Protein AF-A0A975MRF4-F1 (afdb_monomer)

Mean predicted aligned error: 9.63 Å

Radius of gyration: 14.18 Å; Cα contacts (8 Å, |Δi|>4): 37; chains: 1; bounding box: 35×28×32 Å

Sequence (40 aa):
MGCRIFSVLRLIASIHYNRRKVYIRNILTHAEYDRNNWKN

Solvent-accessible surface area (backbone atoms only — not comparable to full-atom values): 2802 Å² total; per-residue (Å²): 136,84,84,77,77,78,88,41,77,46,78,47,64,51,75,40,74,93,73,76,44,74,44,79,75,48,82,33,42,60,81,57,58,73,66,68,68,88,82,120

Organism: NCBI:txid1173101

Structure (mmCIF, N/CA/C/O backbone):
data_AF-A0A975MRF4-F1
#
_entry.id   AF-A0A975MRF4-F1
#
loop_
_atom_site.group_PDB
_atom_site.id
_atom_site.type_symbol
_atom_site.label_atom_id
_atom_site.label_alt_id
_atom_site.label_comp_id
_atom_site.label_asym_id
_atom_site.label_entity_id
_atom_site.label_seq_id
_atom_site.pdbx_PDB_ins_code
_atom_site.Cartn_x
_atom_site.Cartn_y
_atom_site.Cartn_z
_atom_site.occupancy
_atom_site.B_iso_or_equiv
_atom_site.auth_seq_id
_atom_site.auth_comp_id
_atom_site.auth_asym_id
_atom_site.auth_atom_id
_atom_site.pdbx_PDB_model_num
ATOM 1 N N . MET A 1 1 ? 18.312 15.976 -18.439 1.00 45.66 1 MET A N 1
ATOM 2 C CA . MET A 1 1 ? 18.143 14.854 -17.487 1.00 45.66 1 MET A CA 1
ATOM 3 C C . MET A 1 1 ? 16.742 14.928 -16.901 1.00 45.66 1 MET A C 1
ATOM 5 O O . MET A 1 1 ? 16.519 15.648 -15.939 1.00 45.66 1 MET A O 1
ATOM 9 N N . GLY A 1 2 ? 15.772 14.288 -17.557 1.00 48.75 2 GLY A N 1
ATOM 10 C CA . GLY A 1 2 ? 14.375 14.301 -17.119 1.00 48.75 2 GLY A CA 1
ATOM 11 C C . GLY A 1 2 ? 14.159 13.302 -15.987 1.00 48.75 2 GLY A C 1
ATOM 12 O O . GLY A 1 2 ? 14.338 12.103 -16.182 1.00 48.75 2 GLY A O 1
ATOM 13 N N . CYS A 1 3 ? 13.801 13.808 -14.810 1.00 50.69 3 CYS A N 1
ATOM 14 C CA . CYS A 1 3 ? 13.417 13.024 -13.644 1.00 50.69 3 CYS A CA 1
ATOM 15 C C . CYS A 1 3 ? 12.155 12.205 -13.962 1.00 50.69 3 CYS A C 1
ATOM 17 O O . CYS A 1 3 ? 11.063 12.756 -14.100 1.00 50.69 3 CYS A O 1
ATOM 19 N N . ARG A 1 4 ? 12.299 10.884 -14.112 1.00 57.44 4 ARG A N 1
ATOM 20 C CA . ARG A 1 4 ? 11.171 9.966 -14.293 1.00 57.44 4 ARG A CA 1
ATOM 21 C C . ARG A 1 4 ? 10.730 9.498 -12.909 1.00 57.44 4 ARG A C 1
ATOM 23 O O . ARG A 1 4 ? 11.251 8.532 -12.367 1.00 57.44 4 ARG A O 1
ATOM 30 N N . ILE A 1 5 ? 9.798 10.238 -12.324 1.00 57.44 5 ILE A N 1
ATOM 31 C CA . ILE A 1 5 ? 9.035 9.840 -11.137 1.00 57.44 5 ILE A CA 1
ATOM 32 C C . ILE A 1 5 ? 8.388 8.470 -11.395 1.00 57.44 5 ILE A C 1
ATOM 34 O O . ILE A 1 5 ? 7.414 8.355 -12.139 1.00 57.44 5 ILE A O 1
ATOM 38 N N . PHE A 1 6 ? 8.953 7.419 -10.798 1.00 51.44 6 PHE A N 1
ATOM 39 C CA . PHE A 1 6 ? 8.412 6.061 -10.799 1.00 51.44 6 PHE A CA 1
ATOM 40 C C . PHE A 1 6 ? 7.142 6.012 -9.932 1.00 51.44 6 PHE A C 1
ATOM 4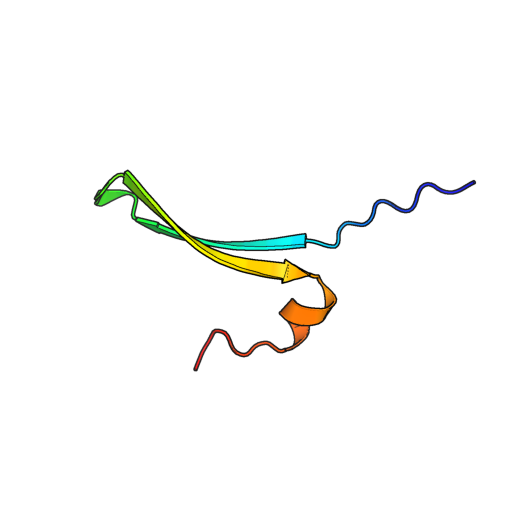2 O O . PHE A 1 6 ? 7.162 5.540 -8.798 1.00 51.44 6 PHE A O 1
ATOM 49 N N . SER A 1 7 ? 6.010 6.496 -10.451 1.00 57.00 7 SER A N 1
ATOM 50 C CA . SER A 1 7 ? 4.689 6.188 -9.880 1.00 57.00 7 SER A CA 1
ATOM 51 C C . SER A 1 7 ? 4.352 4.720 -10.161 1.00 57.00 7 SER A C 1
ATOM 53 O O . SER A 1 7 ? 3.603 4.408 -11.080 1.00 57.00 7 SER A O 1
ATOM 55 N N . VAL A 1 8 ? 4.978 3.800 -9.422 1.00 62.66 8 VAL A N 1
ATOM 56 C CA . VAL A 1 8 ? 4.931 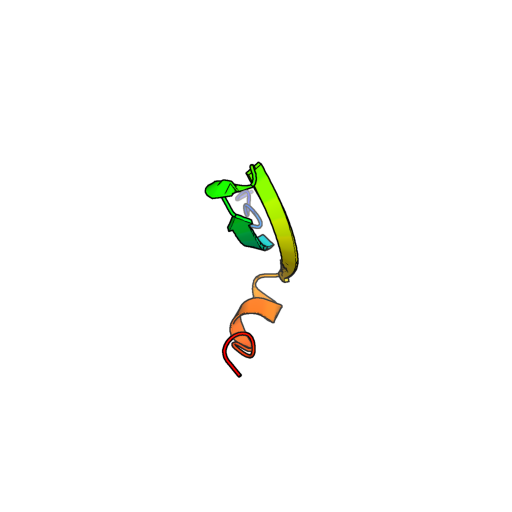2.352 -9.702 1.00 62.66 8 VAL A CA 1
ATOM 57 C C . VAL A 1 8 ? 4.248 1.552 -8.594 1.00 62.66 8 VAL A C 1
ATOM 59 O O . VAL A 1 8 ? 4.210 0.336 -8.682 1.00 62.66 8 VAL A O 1
ATOM 62 N N . LEU A 1 9 ? 3.646 2.171 -7.577 1.00 67.94 9 LEU A N 1
ATOM 63 C CA . LEU A 1 9 ? 3.025 1.421 -6.478 1.00 67.94 9 LEU A CA 1
ATOM 64 C C . LEU A 1 9 ? 1.564 1.823 -6.270 1.00 67.94 9 LEU A C 1
ATOM 66 O O . LEU A 1 9 ? 1.237 3.005 -6.175 1.00 67.94 9 LEU A O 1
ATOM 70 N N . ARG A 1 10 ? 0.688 0.818 -6.189 1.00 75.12 10 ARG A N 1
ATOM 71 C CA . ARG A 1 10 ? -0.722 0.946 -5.810 1.00 75.12 10 ARG A CA 1
ATOM 72 C C . ARG A 1 10 ? -0.987 0.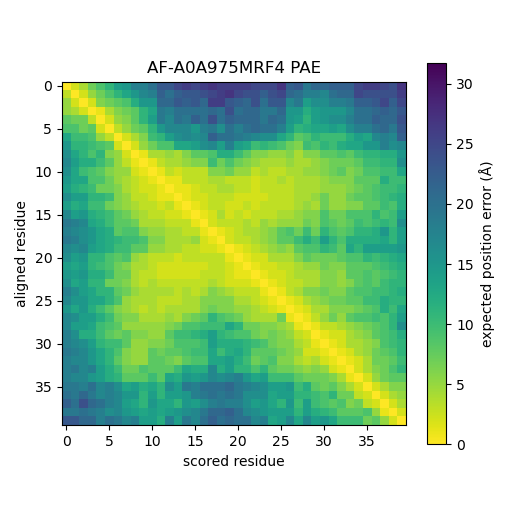067 -4.585 1.00 75.12 10 ARG A C 1
ATOM 74 O O . ARG A 1 10 ? -0.646 -1.114 -4.573 1.00 75.12 10 ARG A O 1
ATOM 81 N N . LEU A 1 11 ? -1.609 0.645 -3.559 1.00 83.12 11 LEU A N 1
ATOM 82 C CA . LEU A 1 11 ? -1.998 -0.048 -2.329 1.00 83.12 11 LEU A CA 1
ATOM 83 C C . LEU A 1 11 ? -3.497 -0.364 -2.369 1.00 83.12 11 LEU A C 1
ATOM 85 O O . LEU A 1 11 ? -4.308 0.548 -2.517 1.00 83.12 11 LEU A O 1
ATOM 89 N N . ILE A 1 12 ? -3.873 -1.633 -2.196 1.00 84.25 12 ILE A N 1
ATOM 90 C CA . ILE A 1 12 ? -5.274 -2.041 -2.025 1.00 84.25 12 ILE A CA 1
ATOM 91 C C . ILE A 1 12 ? -5.484 -2.403 -0.555 1.00 84.25 12 ILE A C 1
ATOM 93 O O . ILE A 1 12 ? -4.913 -3.373 -0.048 1.00 84.25 12 ILE A O 1
ATOM 97 N N . ALA A 1 13 ? -6.321 -1.631 0.137 1.00 88.75 13 ALA A N 1
ATOM 98 C CA . ALA A 1 13 ? -6.644 -1.849 1.543 1.00 88.75 13 ALA A CA 1
ATOM 99 C C . ALA A 1 13 ? -8.162 -1.819 1.788 1.00 88.75 13 ALA A C 1
ATOM 101 O O . ALA A 1 13 ? -8.892 -1.046 1.174 1.00 88.75 13 ALA A O 1
ATOM 102 N N . SER A 1 14 ? -8.630 -2.664 2.708 1.00 88.00 14 SER A N 1
ATOM 103 C CA . SER A 1 14 ? -9.983 -2.621 3.270 1.00 88.00 14 SER A CA 1
ATOM 104 C C . SER A 1 14 ? -9.977 -1.750 4.513 1.00 88.00 14 SER A C 1
ATOM 106 O O . SER A 1 14 ? -9.287 -2.072 5.483 1.00 88.00 14 SER A O 1
ATOM 108 N N . ILE A 1 15 ? -10.769 -0.684 4.526 1.00 89.75 15 ILE A N 1
ATOM 109 C CA . ILE A 1 15 ? -10.878 0.195 5.690 1.00 89.75 15 ILE A CA 1
ATOM 110 C C . ILE A 1 15 ? -12.238 -0.036 6.341 1.00 89.75 15 ILE A C 1
ATOM 112 O O . ILE A 1 15 ? -13.281 0.267 5.767 1.00 89.75 15 ILE A O 1
ATOM 116 N N . HIS A 1 16 ? -12.228 -0.584 7.556 1.00 93.19 16 HIS A N 1
ATOM 117 C CA . HIS A 1 16 ? -13.428 -0.756 8.368 1.00 93.19 16 HIS A CA 1
ATOM 118 C C . HIS A 1 16 ? -13.508 0.373 9.396 1.00 93.19 16 HIS A C 1
ATOM 120 O O . HIS A 1 16 ? -13.021 0.244 10.524 1.00 93.19 16 HIS A O 1
ATOM 126 N N . TYR A 1 17 ? -14.166 1.469 9.013 1.00 84.75 17 TYR A N 1
ATOM 127 C CA . TYR A 1 17 ? -14.336 2.656 9.859 1.00 84.75 17 TYR A CA 1
ATOM 128 C C . TYR A 1 17 ? -15.067 2.345 11.174 1.00 84.75 17 TYR A C 1
ATOM 130 O O . TYR A 1 17 ? -14.654 2.813 12.231 1.00 84.75 17 TYR A O 1
ATOM 138 N N . ASN A 1 18 ? -16.061 1.451 11.141 1.00 88.62 18 ASN A N 1
ATOM 139 C CA . ASN A 1 18 ? -16.860 1.083 12.315 1.00 88.62 18 ASN A CA 1
ATOM 140 C C . ASN A 1 18 ? -16.043 0.441 13.452 1.00 88.62 18 ASN A C 1
ATOM 142 O O . ASN A 1 18 ? -16.381 0.573 14.622 1.00 88.62 18 ASN A O 1
ATOM 146 N N . ARG A 1 19 ? -14.957 -0.268 13.120 1.00 89.69 19 ARG A N 1
ATOM 147 C CA . ARG A 1 19 ? -14.088 -0.935 14.107 1.00 89.69 19 ARG A CA 1
ATOM 148 C C . ARG A 1 19 ? -12.714 -0.279 14.225 1.00 89.69 19 ARG A C 1
ATOM 150 O O . ARG A 1 19 ? -11.873 -0.811 14.941 1.00 89.69 19 ARG A O 1
ATOM 157 N N . ARG A 1 20 ? -12.486 0.844 13.52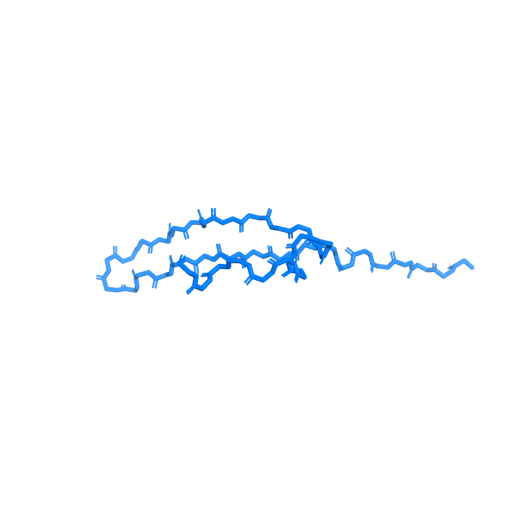5 1.00 87.62 20 ARG A N 1
ATOM 158 C CA . ARG A 1 20 ? -11.180 1.517 13.399 1.00 87.62 20 ARG A CA 1
ATOM 159 C C . ARG A 1 20 ? -10.051 0.536 13.050 1.00 87.62 20 ARG A C 1
ATOM 161 O O . ARG A 1 20 ? -8.980 0.568 13.646 1.00 87.62 20 ARG A O 1
ATOM 168 N N . LYS A 1 21 ? -10.306 -0.369 12.097 1.00 88.56 21 LYS A N 1
ATOM 169 C CA . LYS A 1 21 ? -9.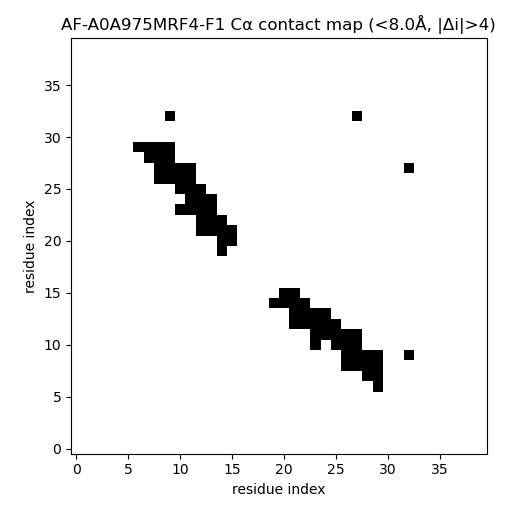320 -1.354 11.625 1.00 88.56 21 LYS A CA 1
ATOM 170 C C . LYS A 1 21 ? -9.092 -1.212 10.129 1.00 88.56 21 LYS A C 1
ATOM 172 O O . LYS A 1 21 ? -10.044 -1.115 9.354 1.00 88.56 21 LYS A O 1
ATOM 177 N N . VAL A 1 22 ? -7.823 -1.234 9.743 1.00 89.75 22 VAL A N 1
ATOM 178 C CA . VAL A 1 22 ? -7.377 -1.195 8.351 1.00 89.75 22 VAL A CA 1
ATOM 179 C C . VAL A 1 22 ? -6.699 -2.521 8.040 1.00 89.75 22 VAL A C 1
ATOM 181 O O . VAL A 1 22 ? -5.821 -2.955 8.779 1.00 89.75 22 VAL A O 1
ATOM 184 N N . TYR A 1 23 ? -7.116 -3.159 6.952 1.00 86.75 23 TYR A N 1
ATOM 185 C CA . TYR A 1 23 ? -6.526 -4.394 6.452 1.00 86.75 23 TYR A CA 1
ATOM 186 C C . TYR A 1 23 ? -5.858 -4.111 5.116 1.00 86.75 23 TYR A C 1
ATOM 188 O O . TYR A 1 23 ? -6.528 -3.760 4.146 1.00 86.75 23 TYR A O 1
ATOM 196 N N . ILE A 1 24 ? -4.541 -4.268 5.059 1.00 86.31 24 ILE A N 1
ATOM 197 C CA . ILE A 1 24 ? -3.779 -4.162 3.815 1.00 86.31 24 ILE A CA 1
ATOM 198 C C . ILE A 1 24 ? -3.899 -5.512 3.111 1.00 86.31 24 ILE A C 1
ATOM 200 O O . ILE A 1 24 ? -3.457 -6.518 3.656 1.00 86.31 24 ILE A O 1
ATOM 204 N N . ARG A 1 25 ? -4.549 -5.549 1.942 1.00 84.50 25 ARG A N 1
ATOM 205 C CA . ARG A 1 25 ? -4.744 -6.804 1.200 1.00 84.50 25 ARG A CA 1
ATOM 206 C C . ARG A 1 25 ? -3.516 -7.111 0.361 1.00 84.50 25 ARG A C 1
ATOM 208 O O . ARG A 1 25 ? -2.919 -8.169 0.510 1.00 84.50 25 ARG A O 1
ATOM 215 N N . ASN A 1 26 ? -3.113 -6.163 -0.484 1.00 77.81 26 ASN A N 1
ATOM 216 C CA . ASN A 1 26 ? -1.997 -6.342 -1.405 1.00 77.81 26 ASN A CA 1
ATOM 217 C C . ASN A 1 26 ? -1.316 -5.000 -1.701 1.00 77.81 26 ASN A C 1
ATOM 219 O O . ASN A 1 26 ? -1.975 -3.962 -1.833 1.00 77.81 26 ASN A O 1
ATOM 223 N N . ILE A 1 27 ? 0.008 -5.048 -1.841 1.00 74.38 27 ILE A N 1
ATOM 224 C CA . ILE A 1 27 ? 0.844 -3.957 -2.344 1.00 74.38 27 ILE A CA 1
ATOM 225 C C . ILE A 1 27 ? 1.264 -4.387 -3.743 1.00 74.38 27 ILE A C 1
ATOM 227 O O . ILE A 1 27 ? 2.042 -5.325 -3.883 1.00 74.38 27 ILE A O 1
ATOM 231 N N . LEU A 1 28 ? 0.690 -3.762 -4.767 1.00 72.81 28 LEU A N 1
ATOM 232 C CA . LEU A 1 28 ? 0.910 -4.161 -6.153 1.00 72.81 28 LEU A CA 1
ATOM 233 C C . LEU A 1 28 ? 1.744 -3.105 -6.863 1.00 72.81 28 LEU A C 1
ATOM 235 O O . LEU A 1 28 ? 1.520 -1.898 -6.717 1.00 72.81 28 LEU A O 1
ATOM 239 N N . THR A 1 29 ? 2.688 -3.568 -7.676 1.00 72.88 29 THR A N 1
ATOM 240 C CA . THR A 1 29 ? 3.341 -2.694 -8.648 1.00 72.88 29 THR A CA 1
ATOM 241 C C . THR A 1 29 ? 2.393 -2.414 -9.819 1.00 72.88 29 THR A C 1
ATOM 243 O O . THR A 1 29 ? 1.455 -3.177 -10.061 1.00 72.88 29 THR A O 1
ATOM 246 N N . HIS A 1 30 ? 2.605 -1.326 -10.569 1.00 70.62 30 HIS A N 1
ATOM 247 C CA . HIS A 1 30 ? 1.754 -0.975 -11.722 1.00 70.62 30 HIS A CA 1
ATOM 248 C C . HIS A 1 30 ? 1.574 -2.142 -12.717 1.00 70.62 30 HIS A C 1
ATOM 250 O O . HIS A 1 30 ? 0.493 -2.312 -13.272 1.00 70.62 30 HIS A O 1
ATOM 256 N N . ALA A 1 31 ? 2.606 -2.972 -12.899 1.00 66.50 31 ALA A N 1
ATOM 257 C CA . ALA A 1 31 ? 2.566 -4.149 -13.767 1.00 66.50 31 ALA A CA 1
ATOM 258 C C . ALA A 1 31 ? 1.640 -5.267 -13.249 1.00 66.50 31 ALA A C 1
ATOM 260 O O . ALA A 1 31 ? 1.090 -6.029 -14.037 1.00 66.50 31 ALA A O 1
ATOM 261 N N . GLU A 1 32 ? 1.444 -5.372 -11.935 1.00 65.69 32 GLU A N 1
ATOM 262 C CA . GLU A 1 32 ? 0.599 -6.410 -11.340 1.00 65.69 32 GLU A CA 1
ATOM 263 C C . GLU A 1 32 ? -0.866 -5.997 -11.200 1.00 65.69 32 GLU A C 1
ATOM 265 O O . GLU A 1 32 ? -1.741 -6.860 -11.190 1.00 65.69 32 GLU A O 1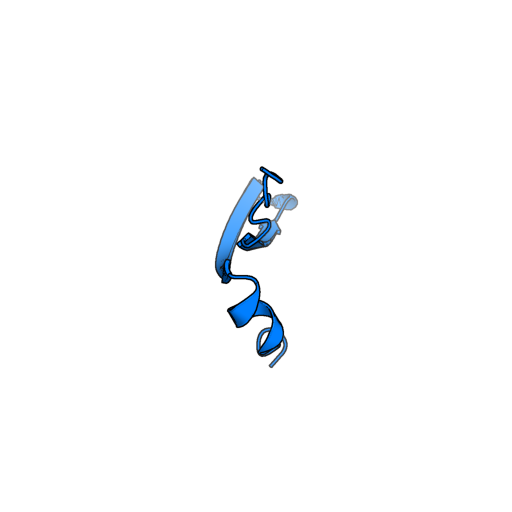
ATOM 270 N N . TYR A 1 33 ? -1.151 -4.692 -11.147 1.00 66.06 33 TYR A N 1
ATOM 271 C CA . TYR A 1 33 ? -2.526 -4.184 -11.107 1.00 66.06 33 TYR A CA 1
ATOM 272 C C . TYR A 1 33 ? -3.315 -4.518 -12.386 1.00 66.06 33 TYR A C 1
ATOM 274 O O . TYR A 1 33 ? -4.510 -4.800 -12.314 1.00 66.06 33 TYR A O 1
ATOM 282 N N . ASP A 1 34 ? -2.646 -4.533 -13.542 1.00 61.94 34 ASP A N 1
ATOM 283 C CA . ASP A 1 34 ? -3.256 -4.839 -14.843 1.00 61.94 34 ASP A CA 1
ATOM 284 C C . ASP A 1 34 ? -3.870 -6.249 -14.901 1.00 61.94 34 ASP A C 1
ATOM 286 O O . ASP A 1 34 ? -4.889 -6.472 -15.549 1.00 61.94 34 ASP A O 1
ATOM 290 N N . ARG A 1 35 ? -3.343 -7.191 -14.106 1.00 64.69 35 ARG A N 1
ATOM 291 C CA . ARG A 1 35 ? -3.843 -8.572 -14.046 1.00 64.69 35 ARG A CA 1
ATOM 292 C C . ARG A 1 35 ? -5.204 -8.733 -13.352 1.00 64.69 35 ARG A C 1
ATOM 294 O O . ARG A 1 35 ? -5.612 -9.869 -13.153 1.00 64.69 35 ARG A O 1
ATOM 301 N N . ASN A 1 36 ? -5.880 -7.636 -12.976 1.00 57.59 36 ASN A N 1
ATOM 302 C CA . ASN A 1 36 ? -7.310 -7.474 -12.638 1.00 57.59 36 ASN A CA 1
ATOM 303 C C . ASN A 1 36 ? -8.055 -8.668 -11.980 1.00 57.59 36 ASN A C 1
ATOM 305 O O . ASN A 1 36 ? -9.252 -8.847 -12.185 1.00 57.59 36 ASN A O 1
ATOM 309 N N . ASN A 1 37 ? -7.385 -9.470 -11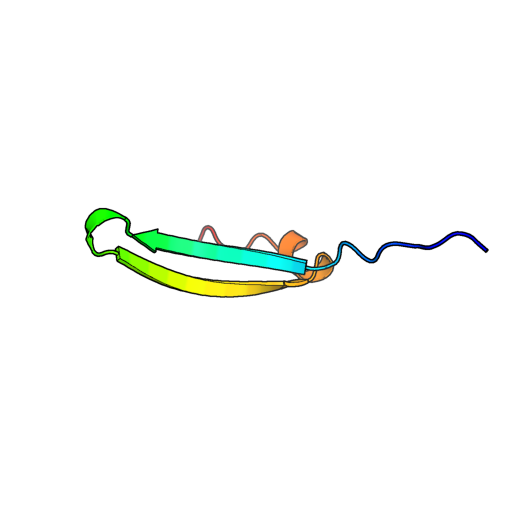.150 1.00 55.56 37 ASN A N 1
ATOM 310 C CA . ASN A 1 37 ? -7.941 -10.700 -10.567 1.00 55.56 37 ASN A CA 1
ATOM 311 C C . ASN A 1 37 ? -8.559 -10.475 -9.171 1.00 55.56 37 ASN A C 1
ATOM 313 O O . ASN A 1 37 ? -8.795 -11.404 -8.416 1.00 55.56 37 ASN A O 1
ATOM 317 N N . TRP A 1 38 ? -8.799 -9.222 -8.777 1.00 61.09 38 TRP A N 1
ATOM 318 C CA . TRP A 1 38 ? -9.242 -8.877 -7.416 1.00 61.09 38 TRP A CA 1
ATOM 319 C C . TRP A 1 38 ? -10.770 -8.925 -7.226 1.00 61.09 38 TRP A C 1
ATOM 321 O O . TRP A 1 38 ? -11.258 -8.559 -6.156 1.00 61.09 38 TRP A O 1
ATOM 331 N N . LYS A 1 39 ? -11.522 -9.332 -8.260 1.00 49.66 39 LYS A N 1
ATOM 332 C CA . LYS A 1 39 ? -12.995 -9.363 -8.282 1.00 49.66 39 LYS A CA 1
ATOM 333 C C . LYS A 1 39 ? -13.623 -10.762 -8.331 1.00 49.66 39 LYS A C 1
ATOM 335 O O . LYS A 1 39 ? -14.851 -10.812 -8.344 1.00 49.66 39 LYS A O 1
ATOM 340 N N . ASN A 1 40 ? -12.839 -11.841 -8.380 1.00 48.81 40 ASN A N 1
ATOM 341 C CA . ASN A 1 40 ? -13.386 -13.201 -8.416 1.00 48.81 40 ASN A CA 1
ATOM 342 C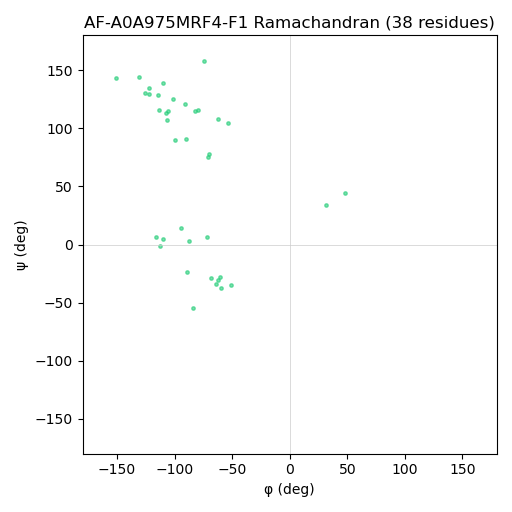 C . ASN A 1 40 ? -13.340 -13.868 -7.041 1.00 48.81 40 ASN A C 1
ATOM 344 O O . ASN A 1 40 ? -12.266 -13.798 -6.404 1.00 48.81 40 ASN A O 1
#

InterPro domains:
  IPR018669 Toxin-antitoxin system, mRNA inte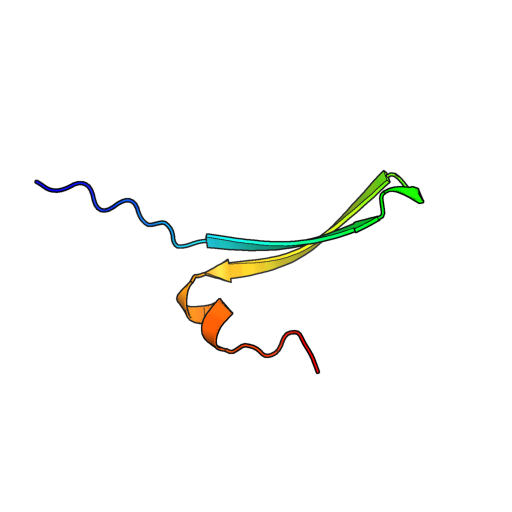rferase HigB [PF09907] (9-35)

Foldseek 3Di:
DDDDPQPFWDWDWDQDPVVRDIGTDDIGTPVRVVVVPPPD

pLDDT: mean 71.35, std 14.6, range [45.66, 93.19]

Nearest PDB structures (foldseek):
  5ycl-assembly1_D  TM=8.560E-01  e=2.851E-01  Shigella flexneri

Secondary structure (DSSP, 8-state):
--------EEEEEEEEGGGTEEEEEEEEEHHHHTT--TT-